Protein AF-A0A9X1U4T5-F1 (afdb_monomer)

Solvent-accessible surface area (backbone atoms only — not comparable to full-atom values): 6642 Å² total; per-residue (Å²): 134,70,92,78,69,82,53,86,67,44,79,46,73,39,97,84,76,41,36,38,39,36,28,44,75,89,68,52,75,47,78,45,58,46,56,65,54,46,66,74,69,59,74,65,66,50,78,44,79,68,87,74,51,36,32,42,37,31,44,66,88,70,50,74,46,81,48,77,53,73,81,68,84,46,80,69,42,76,48,71,40,96,83,76,42,36,40,36,35,24,38,74,88,66,52,74,49,78,45,61,47,62,73,66,72,79,107

Structure (mmCIF, N/CA/C/O backbone):
data_AF-A0A9X1U4T5-F1
#
_entry.id   AF-A0A9X1U4T5-F1
#
loop_
_atom_site.group_PDB
_atom_site.id
_atom_site.type_symbol
_atom_site.label_atom_id
_atom_site.label_alt_id
_atom_site.label_comp_id
_atom_site.label_asym_id
_atom_site.label_entity_id
_atom_site.label_seq_id
_atom_site.pdbx_PDB_ins_code
_atom_site.Cartn_x
_atom_site.Cartn_y
_atom_site.Cartn_z
_atom_site.occupancy
_atom_site.B_iso_or_equiv
_atom_site.auth_seq_id
_atom_site.au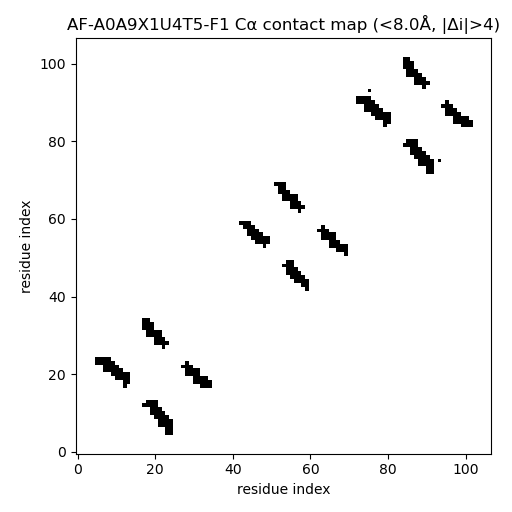th_comp_id
_atom_site.auth_asym_id
_atom_site.auth_atom_id
_atom_site.pdbx_PDB_model_num
ATOM 1 N N . ASP A 1 1 ? 30.367 -25.891 -39.481 1.00 64.75 1 ASP A N 1
ATOM 2 C CA . ASP A 1 1 ? 30.635 -24.466 -39.680 1.00 64.75 1 ASP A CA 1
ATOM 3 C C . ASP A 1 1 ? 30.416 -23.796 -38.338 1.00 64.75 1 ASP A C 1
ATOM 5 O O . ASP A 1 1 ? 29.339 -23.968 -37.783 1.00 64.75 1 ASP A O 1
ATOM 9 N N . ILE A 1 2 ? 31.467 -23.220 -37.755 1.00 61.97 2 ILE A N 1
ATOM 10 C CA . ILE A 1 2 ? 31.400 -22.562 -36.438 1.00 61.97 2 ILE A CA 1
ATOM 11 C C . ILE A 1 2 ? 31.293 -21.039 -36.568 1.00 61.97 2 ILE A C 1
ATOM 13 O O . ILE A 1 2 ? 31.261 -20.347 -35.561 1.00 61.97 2 ILE A O 1
ATOM 17 N N . SER A 1 3 ? 31.224 -20.532 -37.802 1.00 64.25 3 SER A N 1
ATOM 18 C CA . SER A 1 3 ? 31.195 -19.103 -38.135 1.00 64.25 3 SER A CA 1
ATOM 19 C C . SER A 1 3 ? 29.920 -18.388 -37.676 1.00 64.25 3 SER A C 1
ATOM 21 O O . SER A 1 3 ? 29.817 -17.182 -37.836 1.00 64.25 3 SER A O 1
ATOM 23 N N . ASN A 1 4 ? 28.964 -19.134 -37.113 1.00 63.94 4 ASN A N 1
ATOM 24 C CA . ASN A 1 4 ? 27.687 -18.636 -36.602 1.00 63.94 4 ASN A CA 1
ATOM 25 C C . ASN A 1 4 ? 27.595 -18.779 -35.069 1.00 63.94 4 ASN A C 1
ATOM 27 O O . ASN A 1 4 ? 26.504 -18.708 -34.507 1.00 63.94 4 ASN A O 1
ATOM 31 N N . LEU A 1 5 ? 28.702 -19.111 -34.397 1.00 67.62 5 LEU A N 1
ATOM 32 C CA . LEU A 1 5 ? 28.781 -19.049 -32.941 1.00 67.62 5 LEU A CA 1
ATOM 33 C C . LEU A 1 5 ? 29.181 -17.625 -32.558 1.00 67.62 5 LEU A C 1
ATOM 35 O O . LEU A 1 5 ? 30.368 -17.313 -32.494 1.00 67.62 5 LEU A O 1
ATOM 39 N N . GLU A 1 6 ? 28.170 -16.793 -32.333 1.00 65.44 6 GLU A N 1
ATOM 40 C CA . GLU A 1 6 ? 28.310 -15.442 -31.787 1.00 65.44 6 GLU A CA 1
ATOM 41 C C . GLU A 1 6 ? 28.792 -15.519 -30.329 1.00 65.44 6 GLU A C 1
ATOM 43 O O . GLU A 1 6 ? 28.381 -16.408 -29.567 1.00 65.44 6 GLU A O 1
ATOM 48 N N . THR A 1 7 ? 29.693 -14.623 -29.921 1.00 71.19 7 THR A N 1
ATOM 49 C CA . THR A 1 7 ? 30.234 -14.601 -28.552 1.00 71.19 7 THR A CA 1
ATOM 50 C C . THR A 1 7 ? 30.051 -13.229 -27.930 1.00 71.19 7 THR A C 1
ATOM 52 O O . THR A 1 7 ? 30.496 -12.229 -28.478 1.00 71.19 7 THR A O 1
ATOM 55 N N . LEU A 1 8 ? 29.472 -13.188 -26.730 1.00 68.06 8 LEU A N 1
ATOM 56 C CA . LEU A 1 8 ? 29.326 -11.958 -25.957 1.00 68.06 8 LEU A CA 1
ATOM 57 C C . LEU A 1 8 ? 30.702 -11.359 -25.613 1.00 68.06 8 LEU A C 1
ATOM 59 O O . LEU A 1 8 ? 31.449 -11.946 -24.828 1.00 68.06 8 LEU A O 1
ATOM 63 N N . THR A 1 9 ? 31.011 -10.180 -26.159 1.00 75.69 9 THR A N 1
ATOM 64 C CA . THR A 1 9 ? 32.309 -9.515 -25.952 1.00 75.69 9 THR A CA 1
ATOM 65 C C . THR A 1 9 ? 32.301 -8.631 -24.703 1.00 75.69 9 THR A C 1
ATOM 67 O O . THR A 1 9 ? 33.306 -8.568 -23.990 1.00 75.69 9 THR A O 1
ATOM 70 N N . PHE A 1 10 ? 31.169 -7.993 -24.378 1.00 81.25 10 PHE A N 1
ATOM 71 C CA . PHE A 1 10 ? 31.027 -7.184 -23.164 1.00 81.25 10 PHE A CA 1
ATOM 72 C C . PHE A 1 10 ? 29.557 -7.029 -22.741 1.00 81.25 10 PHE A C 1
ATOM 74 O O . PHE A 1 10 ? 28.695 -6.759 -23.573 1.00 81.25 10 PHE A O 1
ATOM 81 N N . LEU A 1 11 ? 29.272 -7.182 -21.444 1.00 92.38 11 LEU A N 1
ATOM 82 C CA . LEU A 1 11 ? 27.982 -6.852 -20.829 1.00 92.38 11 LEU A CA 1
ATOM 83 C C . LEU A 1 11 ? 28.246 -6.102 -19.527 1.00 92.38 11 LEU A C 1
ATOM 85 O O . LEU A 1 11 ? 28.848 -6.666 -18.609 1.00 92.38 11 LEU A O 1
ATOM 89 N N . ALA A 1 12 ? 27.806 -4.851 -19.436 1.00 93.12 12 ALA A N 1
ATOM 90 C CA . ALA A 1 12 ? 27.990 -4.049 -18.233 1.00 93.12 12 ALA A CA 1
ATOM 91 C C . ALA A 1 12 ? 26.818 -3.110 -17.980 1.00 93.12 12 ALA A C 1
ATOM 93 O O . ALA A 1 12 ? 26.154 -2.635 -18.899 1.00 93.12 12 ALA A O 1
ATOM 94 N N . LEU A 1 13 ? 26.591 -2.827 -16.699 1.00 94.50 13 LEU A N 1
ATOM 95 C CA . LEU A 1 13 ? 25.708 -1.749 -16.285 1.00 94.50 13 LEU A CA 1
ATOM 96 C C . LEU A 1 13 ? 26.416 -0.417 -16.539 1.00 94.50 13 LEU A C 1
ATOM 98 O O . LEU A 1 13 ? 27.556 -0.228 -16.102 1.00 94.50 13 LEU A O 1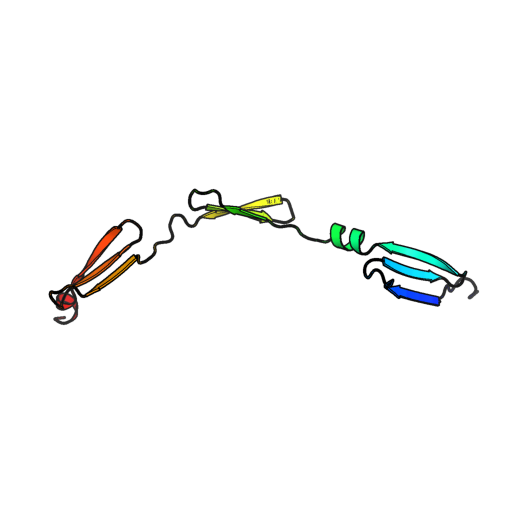
ATOM 102 N N . ASN A 1 14 ? 25.736 0.500 -17.218 1.00 92.56 14 ASN A N 1
ATOM 103 C CA . ASN A 1 14 ? 26.246 1.841 -17.439 1.00 92.56 14 ASN A CA 1
ATOM 104 C C . ASN A 1 14 ? 26.428 2.598 -16.116 1.00 92.56 14 ASN A C 1
ATOM 106 O O . ASN A 1 14 ? 25.734 2.328 -15.131 1.00 92.56 14 ASN A O 1
ATOM 110 N N . PRO A 1 15 ? 27.306 3.617 -16.083 1.00 94.81 15 PRO A N 1
ATOM 111 C CA . PRO A 1 15 ? 27.470 4.481 -14.913 1.00 94.81 15 PRO A CA 1
ATOM 112 C C . PRO A 1 15 ? 26.191 5.216 -14.483 1.00 94.81 15 PRO A C 1
ATOM 114 O O . PRO A 1 15 ? 26.127 5.716 -13.362 1.00 94.81 15 PRO A O 1
ATOM 117 N N . ASP A 1 16 ? 25.186 5.292 -15.362 1.00 92.19 16 ASP A N 1
ATOM 118 C CA . ASP A 1 16 ? 23.857 5.824 -15.052 1.00 92.19 16 ASP A CA 1
ATOM 119 C C . ASP A 1 16 ? 23.051 4.932 -14.086 1.00 92.19 16 ASP A C 1
ATOM 121 O O . ASP A 1 16 ? 22.057 5.388 -13.521 1.00 92.19 16 ASP A O 1
ATOM 125 N N . GLY A 1 17 ? 23.478 3.680 -13.882 1.00 90.69 17 GLY A N 1
ATOM 126 C CA . GLY A 1 17 ? 22.830 2.696 -13.019 1.00 90.69 17 GLY A CA 1
ATOM 127 C C . GLY A 1 17 ? 21.475 2.193 -13.525 1.00 90.69 17 GLY A C 1
ATOM 128 O O . GLY A 1 17 ? 20.783 1.503 -12.780 1.00 90.69 17 GLY A O 1
ATOM 129 N N . ARG A 1 18 ? 21.074 2.537 -14.753 1.00 94.12 18 ARG A N 1
ATOM 130 C CA . ARG A 1 18 ? 19.739 2.257 -15.310 1.00 94.12 18 ARG A CA 1
ATOM 131 C C . ARG A 1 18 ? 19.782 1.558 -16.658 1.00 94.12 18 ARG A C 1
ATOM 133 O O . ARG A 1 18 ? 18.808 0.911 -17.014 1.00 94.12 18 ARG A O 1
ATOM 140 N N . THR A 1 19 ? 20.884 1.645 -17.387 1.00 95.56 19 THR A N 1
ATOM 141 C CA . THR A 1 19 ? 20.990 1.049 -18.718 1.00 95.56 19 THR A CA 1
ATOM 142 C C . THR A 1 19 ? 22.006 -0.080 -18.695 1.00 95.56 19 THR A C 1
ATOM 144 O O . THR A 1 19 ? 23.140 0.106 -18.260 1.00 95.56 19 THR A O 1
ATOM 147 N N . LEU A 1 20 ? 21.623 -1.261 -19.169 1.00 94.75 20 LEU A N 1
ATOM 148 C CA . LEU A 1 20 ? 22.568 -2.338 -19.434 1.00 94.75 20 LEU A CA 1
ATOM 149 C C . LEU A 1 20 ? 23.042 -2.223 -20.885 1.00 94.75 20 LEU A C 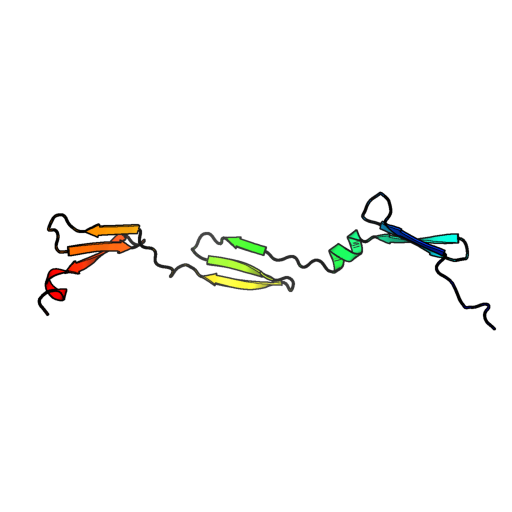1
ATOM 151 O O . LEU A 1 20 ? 22.219 -2.156 -21.797 1.00 94.75 20 LEU A O 1
ATOM 155 N N . GLU A 1 21 ? 24.353 -2.201 -21.103 1.00 94.44 21 GLU A N 1
ATOM 156 C CA . GLU A 1 21 ? 24.947 -2.210 -22.439 1.00 94.44 21 GLU A CA 1
ATOM 157 C C . GLU A 1 21 ? 25.563 -3.569 -22.740 1.00 94.44 21 GLU A C 1
ATOM 159 O O . GLU A 1 21 ? 26.414 -4.079 -22.006 1.00 94.44 21 GLU A O 1
ATOM 164 N N . TYR A 1 22 ? 25.111 -4.139 -23.849 1.00 91.75 22 TYR A N 1
ATOM 165 C CA . TYR A 1 22 ? 25.666 -5.317 -24.491 1.00 91.75 22 TYR A CA 1
ATOM 166 C C . TYR A 1 22 ? 26.469 -4.865 -25.711 1.00 91.75 22 TYR A C 1
ATOM 168 O O . TYR A 1 22 ? 25.944 -4.127 -26.537 1.00 91.75 22 TYR A O 1
ATOM 176 N N . THR A 1 23 ? 27.715 -5.315 -25.843 1.00 91.19 23 THR A N 1
ATOM 177 C CA . THR A 1 23 ? 28.497 -5.197 -27.081 1.00 91.19 23 THR A CA 1
ATOM 178 C C . THR A 1 23 ? 28.748 -6.583 -27.668 1.00 91.19 23 THR A C 1
ATOM 180 O O . THR A 1 23 ? 29.319 -7.451 -26.990 1.00 91.19 23 THR A O 1
ATOM 183 N N . ASP A 1 24 ? 28.308 -6.790 -28.908 1.00 89.94 24 ASP A N 1
ATOM 184 C CA . ASP A 1 24 ? 28.524 -8.032 -29.657 1.00 89.94 24 ASP A CA 1
ATOM 185 C C . ASP A 1 24 ? 29.967 -8.161 -30.181 1.00 89.94 24 ASP A C 1
ATOM 187 O O . ASP A 1 24 ? 30.829 -7.314 -29.925 1.00 89.94 24 ASP A O 1
ATOM 191 N N . GLU A 1 25 ? 30.276 -9.266 -30.857 1.00 86.25 25 GLU A N 1
ATOM 192 C CA . GLU A 1 25 ? 31.582 -9.505 -31.483 1.00 86.25 25 GLU A CA 1
ATOM 193 C C . GLU A 1 25 ? 31.893 -8.597 -32.681 1.00 86.25 25 GLU A C 1
ATOM 195 O O . GLU A 1 25 ? 33.069 -8.427 -33.016 1.00 86.25 25 GLU A O 1
ATOM 200 N N . ASP A 1 26 ? 30.876 -7.981 -33.284 1.00 88.12 26 ASP A N 1
ATOM 201 C CA . ASP A 1 26 ? 31.014 -7.007 -34.369 1.00 88.12 26 ASP A CA 1
ATOM 202 C C . ASP A 1 26 ? 31.215 -5.573 -33.833 1.00 88.12 26 ASP A C 1
ATOM 204 O O . ASP A 1 26 ? 31.483 -4.637 -34.596 1.00 88.12 26 ASP A O 1
ATOM 208 N N . GLY A 1 27 ? 31.146 -5.390 -32.509 1.00 88.44 27 GLY A N 1
ATOM 209 C CA . GLY A 1 27 ? 31.312 -4.110 -31.825 1.00 88.44 27 GLY A CA 1
ATOM 210 C C . GLY A 1 27 ? 30.045 -3.253 -31.789 1.00 88.44 27 GLY A C 1
ATOM 211 O O . GLY A 1 27 ? 30.125 -2.066 -31.457 1.00 88.44 27 GLY A O 1
ATOM 212 N N . VAL A 1 28 ? 28.882 -3.811 -32.128 1.00 90.69 28 VAL A N 1
ATOM 213 C CA . VAL A 1 28 ? 27.591 -3.122 -32.055 1.00 90.69 28 VAL A CA 1
ATOM 214 C C . VAL A 1 28 ? 27.104 -3.111 -30.612 1.00 90.69 28 VAL A C 1
ATOM 216 O O . VAL A 1 28 ? 27.092 -4.132 -29.927 1.00 90.69 28 VAL A O 1
ATOM 219 N N . VAL A 1 29 ? 26.676 -1.935 -30.147 1.00 91.88 29 VAL A N 1
ATOM 220 C CA . VAL A 1 29 ? 26.125 -1.756 -28.801 1.00 91.88 29 VAL A CA 1
ATOM 221 C C . VAL A 1 29 ? 24.603 -1.848 -28.842 1.00 91.88 29 VAL A C 1
ATOM 223 O O . VAL A 1 29 ? 23.946 -1.093 -29.558 1.00 91.88 29 VAL A O 1
ATOM 226 N N . THR A 1 30 ? 24.044 -2.735 -28.024 1.00 92.31 30 THR A N 1
ATOM 227 C CA . THR A 1 30 ? 22.617 -2.774 -27.700 1.00 92.31 30 THR A CA 1
ATOM 228 C C . THR A 1 30 ? 22.412 -2.268 -26.281 1.00 92.31 30 THR A C 1
ATOM 230 O O . THR A 1 30 ? 22.996 -2.792 -25.331 1.00 92.31 30 THR A O 1
ATOM 233 N N . SER A 1 31 ? 21.544 -1.272 -26.134 1.00 94.38 31 SER A N 1
ATOM 234 C CA . SER A 1 31 ? 21.148 -0.732 -24.837 1.00 94.38 31 SER A CA 1
ATOM 235 C C . SER A 1 31 ? 19.819 -1.336 -24.396 1.00 94.38 31 SER A C 1
ATOM 237 O O . SER A 1 31 ? 18.847 -1.347 -25.152 1.00 94.38 31 SER A O 1
ATOM 239 N N . ILE A 1 32 ? 19.770 -1.804 -23.155 1.00 92.88 32 ILE A N 1
ATOM 240 C CA . ILE A 1 32 ? 18.562 -2.287 -22.491 1.00 92.88 32 ILE A CA 1
ATOM 241 C C . ILE A 1 32 ? 18.270 -1.320 -21.346 1.00 92.88 32 ILE A C 1
ATOM 243 O O . ILE A 1 32 ? 19.020 -1.257 -20.372 1.00 92.88 32 ILE A O 1
ATOM 247 N N . ASP A 1 33 ? 17.188 -0.555 -21.470 1.00 94.81 33 ASP A N 1
ATOM 248 C CA . ASP A 1 33 ? 16.719 0.342 -20.412 1.00 94.81 33 ASP A CA 1
ATOM 249 C C . ASP A 1 33 ? 16.063 -0.479 -19.295 1.00 94.81 33 ASP A C 1
ATOM 251 O O . ASP A 1 33 ? 14.948 -0.986 -19.444 1.00 94.81 33 ASP A O 1
ATOM 255 N N . LEU A 1 34 ? 16.760 -0.625 -18.168 1.00 94.00 34 LEU A N 1
ATOM 256 C CA . LEU A 1 34 ? 16.245 -1.348 -17.010 1.00 94.00 34 LEU A CA 1
ATOM 257 C C . LEU A 1 34 ? 15.112 -0.586 -16.325 1.00 94.00 34 LEU A C 1
ATOM 259 O O . LEU A 1 34 ? 14.326 -1.220 -15.636 1.00 94.00 34 LEU A O 1
ATOM 263 N N . GLY A 1 35 ? 14.988 0.732 -16.519 1.00 92.25 35 GLY A N 1
ATOM 264 C CA . GLY A 1 35 ? 13.843 1.501 -16.032 1.00 92.25 35 GLY A CA 1
ATOM 265 C C . GLY A 1 35 ? 12.551 1.025 -16.682 1.00 92.25 35 GLY A C 1
ATOM 266 O O . GLY A 1 35 ? 11.630 0.636 -15.981 1.00 92.25 35 GLY A O 1
ATOM 267 N N . ALA A 1 36 ? 12.529 0.935 -18.012 1.00 90.75 36 ALA A N 1
ATOM 268 C CA . ALA A 1 36 ? 11.373 0.410 -18.737 1.00 90.75 36 ALA A CA 1
ATOM 269 C C . ALA A 1 36 ? 11.052 -1.051 -18.370 1.00 90.75 36 ALA A C 1
ATOM 271 O O . ALA A 1 36 ? 9.886 -1.437 -18.330 1.00 90.75 36 ALA A O 1
ATOM 272 N N . VAL A 1 37 ? 12.076 -1.868 -18.094 1.00 90.25 37 VAL A N 1
ATOM 273 C CA . VAL A 1 37 ? 11.880 -3.246 -17.616 1.00 90.25 37 VAL A CA 1
ATOM 274 C C . VAL A 1 37 ? 11.271 -3.252 -16.215 1.00 90.25 37 VAL A C 1
ATOM 276 O O . VAL A 1 37 ? 10.300 -3.962 -15.992 1.00 90.25 37 VAL A O 1
ATOM 279 N N . ILE A 1 38 ? 11.815 -2.470 -15.282 1.00 91.62 38 ILE A N 1
ATOM 280 C CA . ILE A 1 38 ? 11.303 -2.370 -13.911 1.00 91.62 38 ILE A CA 1
ATOM 281 C C . ILE A 1 38 ? 9.860 -1.874 -13.931 1.00 91.62 38 ILE A C 1
ATOM 283 O O . ILE A 1 38 ? 9.012 -2.545 -13.365 1.00 91.62 38 ILE A O 1
ATOM 287 N N . ASP A 1 39 ? 9.562 -0.793 -14.651 1.00 89.69 39 ASP A N 1
ATOM 288 C CA . ASP A 1 39 ? 8.209 -0.236 -14.757 1.00 89.69 39 ASP A CA 1
ATOM 289 C C . ASP A 1 39 ? 7.207 -1.260 -15.328 1.00 89.69 39 ASP A C 1
ATOM 291 O O . ASP A 1 39 ? 6.042 -1.278 -14.945 1.00 89.69 39 ASP A O 1
ATOM 295 N N . ALA A 1 40 ? 7.648 -2.143 -16.233 1.00 88.38 40 ALA A N 1
ATOM 296 C CA . ALA A 1 40 ? 6.800 -3.187 -16.811 1.00 88.38 40 ALA A CA 1
ATOM 297 C C . ALA A 1 40 ? 6.480 -4.344 -15.845 1.00 88.38 40 ALA A C 1
ATOM 299 O O . ALA A 1 40 ? 5.551 -5.109 -16.109 1.00 88.38 40 ALA A O 1
ATOM 300 N N . PHE A 1 41 ? 7.250 -4.500 -14.765 1.00 88.38 41 PHE A N 1
ATOM 301 C CA . PHE A 1 41 ? 7.092 -5.578 -13.780 1.00 88.38 41 PHE A CA 1
ATOM 302 C C . PHE A 1 41 ? 6.876 -5.075 -12.347 1.00 88.38 41 PHE A C 1
ATOM 304 O O . PHE A 1 41 ? 6.691 -5.885 -11.438 1.00 88.38 41 PHE A O 1
ATOM 311 N N . GLU A 1 42 ? 6.909 -3.764 -12.124 1.00 88.88 42 GLU A N 1
ATOM 312 C CA . GLU A 1 42 ? 6.569 -3.154 -10.850 1.00 88.88 42 GLU A CA 1
ATOM 313 C C . GLU A 1 42 ? 5.065 -3.301 -10.607 1.00 88.88 42 GLU A C 1
ATOM 315 O O . GLU A 1 42 ? 4.230 -2.963 -11.444 1.00 88.88 42 GLU A O 1
ATOM 320 N N . THR A 1 43 ? 4.713 -3.806 -9.430 1.00 90.19 43 THR A N 1
ATOM 321 C CA . THR A 1 43 ? 3.330 -3.896 -8.966 1.00 90.19 43 THR A CA 1
ATOM 322 C C . THR A 1 43 ? 3.007 -2.658 -8.141 1.00 90.19 43 THR A C 1
ATOM 324 O O . THR A 1 43 ? 3.599 -2.457 -7.077 1.00 90.19 43 THR A O 1
ATOM 327 N N . LEU A 1 44 ? 2.063 -1.834 -8.595 1.00 89.31 44 LEU A N 1
ATOM 328 C CA . LEU A 1 44 ? 1.581 -0.698 -7.816 1.00 89.31 44 LEU A CA 1
ATOM 329 C C . LEU A 1 44 ? 0.315 -1.088 -7.057 1.00 89.31 44 LEU A C 1
ATOM 331 O O . LEU A 1 44 ? -0.708 -1.387 -7.660 1.00 89.31 44 LEU A O 1
ATOM 335 N N . THR A 1 45 ? 0.372 -1.003 -5.733 1.00 95.94 45 THR A N 1
ATOM 336 C CA . THR A 1 45 ? -0.796 -1.172 -4.860 1.00 95.94 45 THR A CA 1
ATOM 337 C C . THR A 1 45 ? -1.090 0.123 -4.117 1.00 95.94 45 THR A C 1
ATOM 339 O O . THR A 1 45 ? -0.168 0.892 -3.833 1.00 95.94 45 THR A O 1
ATOM 342 N N . THR A 1 46 ? -2.344 0.358 -3.737 1.00 97.12 46 THR A N 1
ATOM 343 C CA . THR A 1 46 ? -2.719 1.542 -2.945 1.00 97.12 46 THR A CA 1
ATOM 344 C C . THR A 1 46 ? -3.552 1.173 -1.727 1.00 97.12 46 THR A C 1
ATOM 346 O O . THR A 1 46 ? -4.289 0.192 -1.744 1.00 97.12 46 THR A O 1
ATOM 349 N N . ILE A 1 47 ? -3.435 1.975 -0.668 1.00 98.25 47 ILE A N 1
ATOM 350 C CA . ILE A 1 47 ? -4.353 1.974 0.473 1.00 98.25 47 ILE A CA 1
ATOM 351 C C . ILE A 1 47 ? -4.850 3.406 0.636 1.00 98.25 47 ILE A C 1
ATOM 353 O O . ILE A 1 47 ? -4.047 4.332 0.763 1.00 98.25 47 ILE A O 1
ATOM 357 N N . VAL A 1 48 ? -6.167 3.578 0.614 1.00 98.31 48 VAL A N 1
ATOM 358 C CA . VAL A 1 48 ? -6.836 4.873 0.764 1.00 98.31 48 VAL A CA 1
ATOM 359 C C . VAL A 1 48 ? -7.744 4.823 1.986 1.00 98.31 48 VAL A C 1
ATOM 361 O O . VAL A 1 48 ? -8.516 3.879 2.136 1.00 98.31 48 VAL A O 1
ATOM 364 N N . ASP A 1 49 ? -7.638 5.831 2.850 1.00 97.75 49 ASP A N 1
ATOM 365 C CA . ASP A 1 49 ? -8.578 6.061 3.950 1.00 97.75 49 ASP A CA 1
ATOM 366 C C . ASP A 1 49 ? -9.876 6.665 3.397 1.00 97.75 49 ASP A C 1
ATOM 368 O O . ASP A 1 49 ? -9.844 7.678 2.687 1.00 97.75 49 ASP A O 1
ATOM 372 N N . ASN A 1 50 ? -11.011 6.041 3.708 1.00 97.69 50 ASN A N 1
ATOM 373 C CA . ASN A 1 50 ? -12.328 6.495 3.263 1.00 97.69 50 ASN A CA 1
ATOM 374 C C . ASN A 1 50 ? -12.972 7.498 4.245 1.00 97.69 50 ASN A C 1
ATOM 376 O O . ASN A 1 50 ? -14.040 8.038 3.956 1.00 97.69 50 ASN A O 1
ATOM 380 N N . ASN A 1 51 ? -12.318 7.802 5.374 1.00 96.06 51 ASN A N 1
ATOM 381 C CA . ASN A 1 51 ? -12.782 8.685 6.451 1.00 96.06 51 ASN A CA 1
ATOM 382 C C . ASN A 1 51 ? -14.101 8.245 7.116 1.00 96.06 51 ASN A C 1
ATOM 384 O O . ASN A 1 51 ? -14.811 9.070 7.694 1.00 96.06 51 ASN A O 1
ATOM 388 N N . ASP A 1 52 ? -14.440 6.961 7.034 1.00 94.44 52 ASP A N 1
ATOM 389 C CA . ASP A 1 52 ? -15.666 6.378 7.592 1.00 94.44 52 ASP A CA 1
ATOM 390 C C . ASP A 1 52 ? -15.405 5.114 8.432 1.00 94.44 52 ASP A C 1
ATOM 392 O O . ASP A 1 52 ? -16.329 4.362 8.728 1.00 94.44 52 ASP A O 1
ATOM 396 N N . GLY A 1 53 ? -14.150 4.887 8.835 1.00 93.31 53 GLY A N 1
ATOM 397 C CA . GLY A 1 53 ? -13.745 3.665 9.535 1.00 93.31 53 GLY A CA 1
ATOM 398 C C . GLY A 1 53 ? -13.432 2.500 8.594 1.00 93.31 53 GLY A C 1
ATOM 399 O O . GLY A 1 53 ? -13.244 1.376 9.054 1.00 93.31 53 GLY A O 1
ATOM 400 N N . THR A 1 54 ? -13.338 2.754 7.287 1.00 97.25 54 THR A N 1
ATOM 401 C CA . THR A 1 54 ? -12.882 1.767 6.309 1.00 97.25 54 THR A CA 1
ATOM 402 C C . THR A 1 54 ? -11.680 2.265 5.507 1.00 97.25 54 THR A C 1
ATOM 404 O O . THR A 1 54 ? -11.484 3.465 5.300 1.00 97.25 54 THR A O 1
ATOM 407 N N . PHE A 1 55 ? -10.879 1.320 5.018 1.00 98.25 55 PHE A N 1
ATOM 408 C CA . PHE A 1 55 ? -9.825 1.561 4.037 1.00 98.25 55 PHE A CA 1
ATOM 409 C C . PHE A 1 55 ? -10.115 0.787 2.754 1.00 98.25 55 PHE A C 1
ATOM 411 O O . PHE A 1 55 ? -10.600 -0.346 2.789 1.00 98.25 55 PHE A O 1
ATOM 418 N N . THR A 1 56 ? -9.756 1.366 1.613 1.00 98.44 56 THR A N 1
ATOM 419 C CA . THR A 1 56 ? -9.777 0.676 0.321 1.00 98.44 56 THR A CA 1
ATOM 420 C C . THR A 1 56 ? -8.355 0.285 -0.057 1.00 98.44 56 THR A C 1
ATOM 422 O O . THR A 1 56 ? -7.536 1.153 -0.362 1.00 98.44 56 THR A O 1
ATOM 425 N N . TYR A 1 57 ? -8.063 -1.015 -0.048 1.00 98.31 57 TYR A N 1
ATOM 426 C CA . TYR A 1 57 ? -6.869 -1.569 -0.680 1.00 98.31 57 TYR A CA 1
ATOM 427 C C . TYR A 1 57 ? -7.164 -1.846 -2.157 1.00 98.31 57 TYR A C 1
ATOM 429 O O . TYR A 1 57 ? -8.172 -2.481 -2.464 1.00 98.31 57 TYR A O 1
ATOM 437 N N . THR A 1 58 ? -6.300 -1.378 -3.056 1.00 98.19 58 THR A N 1
ATOM 438 C CA . THR A 1 58 ? -6.331 -1.733 -4.484 1.00 98.19 58 THR A CA 1
ATOM 439 C C . THR A 1 58 ? -5.063 -2.507 -4.822 1.00 98.19 58 THR A C 1
ATOM 441 O O . THR A 1 58 ? -3.964 -1.988 -4.590 1.00 98.19 58 THR A O 1
ATOM 444 N N . ASP A 1 59 ? -5.223 -3.729 -5.327 1.00 96.69 59 ASP A N 1
ATOM 445 C CA . ASP A 1 59 ? -4.128 -4.589 -5.780 1.00 96.69 59 ASP A CA 1
ATOM 446 C C . ASP A 1 59 ? -3.593 -4.170 -7.160 1.00 96.69 59 ASP A C 1
ATOM 448 O O . ASP A 1 59 ? -4.109 -3.254 -7.811 1.00 96.69 59 ASP A O 1
ATOM 452 N N . GLU A 1 60 ? -2.524 -4.831 -7.592 1.00 94.56 60 GLU A N 1
ATOM 453 C CA . GLU A 1 60 ? -1.846 -4.579 -8.863 1.00 94.56 60 GLU A CA 1
ATOM 454 C C . GLU A 1 60 ? -2.682 -4.917 -10.107 1.00 94.56 60 GLU A C 1
ATOM 456 O O . GLU A 1 60 ? -2.409 -4.384 -11.184 1.00 94.56 60 GLU A O 1
ATOM 461 N N . ASP A 1 61 ? -3.721 -5.743 -9.965 1.00 93.75 61 ASP A N 1
ATOM 462 C CA . ASP A 1 61 ? -4.670 -6.091 -11.027 1.00 93.75 61 ASP A CA 1
ATOM 463 C C . ASP A 1 61 ? -5.870 -5.116 -11.065 1.00 93.75 61 ASP A C 1
ATOM 465 O O . ASP A 1 61 ? -6.770 -5.239 -11.905 1.00 93.75 61 ASP A O 1
ATOM 469 N N . GLY A 1 62 ? -5.895 -4.122 -10.168 1.00 94.56 62 GLY A N 1
ATOM 470 C CA . GLY A 1 62 ? -6.991 -3.167 -10.001 1.00 94.56 62 GLY A CA 1
ATOM 471 C C . GLY A 1 62 ? -8.178 -3.715 -9.203 1.00 94.56 62 GLY A C 1
ATOM 472 O O . GLY A 1 62 ? -9.224 -3.063 -9.128 1.00 94.56 62 GLY A O 1
ATOM 473 N N . GLY A 1 63 ? -8.043 -4.902 -8.614 1.00 97.50 63 GLY A N 1
ATOM 474 C CA . GLY A 1 63 ? -8.993 -5.479 -7.678 1.00 97.50 63 GLY A CA 1
ATOM 475 C C . GLY A 1 63 ? -9.019 -4.696 -6.369 1.00 97.50 63 GLY A C 1
ATOM 476 O O . GLY A 1 63 ? -7.996 -4.242 -5.863 1.00 97.50 63 GLY A O 1
ATOM 477 N N . THR A 1 64 ? -10.214 -4.509 -5.810 1.00 98.12 64 THR A N 1
ATOM 478 C CA . THR A 1 64 ? -10.396 -3.740 -4.574 1.00 98.12 64 THR A CA 1
ATOM 479 C C . THR A 1 64 ? -10.813 -4.637 -3.420 1.00 98.12 64 THR A C 1
ATOM 481 O O . THR A 1 64 ? -11.755 -5.421 -3.552 1.00 98.12 64 THR A O 1
ATOM 484 N N . THR A 1 65 ? -10.185 -4.450 -2.263 1.00 98.38 65 THR A N 1
ATOM 485 C CA . THR A 1 65 ? -10.604 -5.035 -0.986 1.00 98.38 65 THR A CA 1
ATOM 486 C C . THR A 1 65 ? -10.941 -3.923 -0.001 1.00 98.38 65 THR A C 1
ATOM 488 O O . THR A 1 65 ? -10.106 -3.064 0.287 1.00 98.38 65 THR A O 1
ATOM 491 N N . THR A 1 66 ? -12.157 -3.951 0.544 1.00 98.25 66 THR A N 1
ATOM 492 C CA . THR A 1 66 ? -12.537 -3.090 1.668 1.00 98.25 66 THR A CA 1
ATOM 493 C C . THR A 1 66 ? -12.039 -3.712 2.964 1.00 98.25 66 THR A C 1
ATOM 495 O O . THR A 1 66 ? -12.381 -4.849 3.290 1.00 98.25 66 THR A O 1
ATOM 498 N N . ILE A 1 67 ? -11.235 -2.956 3.700 1.00 97.69 67 ILE A N 1
ATOM 499 C CA . ILE A 1 67 ? -10.790 -3.284 5.048 1.00 97.69 67 ILE A CA 1
ATOM 500 C C . ILE A 1 67 ? -11.671 -2.473 5.990 1.00 97.69 67 ILE A C 1
ATOM 502 O O . ILE A 1 67 ? -11.526 -1.256 6.088 1.00 97.69 67 ILE A O 1
ATOM 506 N N . ASP A 1 68 ? -12.609 -3.152 6.636 1.00 96.00 68 ASP A N 1
ATOM 507 C CA . ASP A 1 68 ? -13.532 -2.545 7.587 1.00 96.00 68 ASP A CA 1
ATOM 508 C C . ASP A 1 68 ? -12.976 -2.687 9.009 1.00 96.00 68 ASP A C 1
ATOM 510 O O . ASP A 1 68 ? -12.701 -3.802 9.461 1.00 96.00 68 ASP A O 1
ATOM 514 N N . ILE A 1 69 ? -12.768 -1.554 9.682 1.00 92.38 69 ILE A N 1
ATOM 515 C CA . ILE A 1 69 ? -12.335 -1.494 11.083 1.00 92.38 69 ILE A CA 1
ATOM 516 C C . ILE A 1 69 ? -13.380 -0.822 11.976 1.00 92.38 69 ILE A C 1
ATOM 518 O O . ILE A 1 69 ? -13.084 -0.504 13.126 1.00 92.38 69 ILE A O 1
ATOM 522 N N . SER A 1 70 ? -14.601 -0.611 11.478 1.00 86.69 70 SER A N 1
ATOM 523 C CA . SER A 1 70 ? -15.650 0.109 12.203 1.00 86.69 70 SER A CA 1
ATOM 524 C C . SER A 1 70 ? -16.145 -0.632 13.447 1.00 86.69 70 SER A C 1
ATOM 526 O O . SER A 1 70 ? -16.876 -0.060 14.244 1.00 86.69 70 SER A O 1
ATOM 528 N N . ASN A 1 71 ? -15.817 -1.919 13.580 1.00 84.44 71 ASN A N 1
ATOM 529 C CA . ASN A 1 71 ? -16.198 -2.777 14.700 1.00 84.44 71 ASN A CA 1
ATOM 530 C C . ASN A 1 71 ? -15.027 -3.106 15.639 1.00 84.44 71 ASN A C 1
ATOM 532 O O . ASN A 1 71 ? -15.162 -3.991 16.487 1.00 84.44 71 ASN A O 1
ATOM 536 N N . LEU A 1 72 ? -13.860 -2.486 15.444 1.00 86.25 72 LEU A N 1
ATOM 537 C CA . LEU A 1 72 ? -12.742 -2.670 16.357 1.00 86.25 72 LEU A CA 1
ATOM 538 C C . LEU A 1 72 ? -12.980 -1.840 17.613 1.00 86.25 72 LEU A C 1
ATOM 540 O O . LEU A 1 72 ? -12.830 -0.622 17.579 1.00 86.25 72 LEU A O 1
ATOM 544 N N . GLU A 1 73 ? -13.272 -2.522 18.718 1.00 78.31 73 GLU A N 1
ATOM 545 C CA . GLU A 1 73 ? -13.368 -1.865 20.017 1.00 78.31 73 GLU A CA 1
ATOM 546 C C . GLU A 1 73 ? -11.990 -1.617 20.639 1.00 78.31 73 GLU A C 1
ATOM 548 O O . GLU A 1 73 ? -11.068 -2.442 20.554 1.00 78.31 73 GLU A O 1
ATOM 553 N N . THR A 1 74 ? -11.840 -0.476 21.305 1.00 81.38 74 THR A N 1
ATOM 554 C CA . THR A 1 74 ? -10.647 -0.097 22.058 1.00 81.38 74 THR A CA 1
ATOM 555 C C . THR A 1 74 ? -11.006 0.302 23.485 1.00 81.38 74 THR A C 1
ATOM 557 O O . THR A 1 74 ? -11.995 0.970 23.758 1.00 81.38 74 THR A O 1
ATOM 560 N N . LEU A 1 75 ? -10.153 -0.073 24.437 1.00 82.38 75 LEU A N 1
ATOM 561 C CA . LEU A 1 75 ? -10.285 0.378 25.820 1.00 82.38 75 LEU A CA 1
ATOM 562 C C . LEU A 1 75 ? -9.769 1.815 25.943 1.00 82.38 75 LEU A C 1
ATOM 564 O O . LEU A 1 75 ? -8.560 2.048 25.874 1.00 82.38 75 LEU A O 1
ATOM 568 N N . THR A 1 76 ? -10.668 2.766 26.186 1.00 86.50 76 THR A N 1
ATOM 569 C CA . THR A 1 76 ? -10.314 4.172 26.438 1.00 86.50 76 THR A CA 1
ATOM 570 C C . THR A 1 76 ? -9.804 4.366 27.862 1.00 86.50 76 THR A C 1
ATOM 572 O O . THR A 1 76 ? -8.858 5.119 28.105 1.00 86.50 76 THR A O 1
ATOM 575 N N . PHE A 1 77 ? -10.420 3.687 28.829 1.00 88.94 77 PHE A N 1
ATOM 576 C CA . PHE A 1 77 ? -10.089 3.837 30.242 1.00 88.94 77 PHE A CA 1
ATOM 577 C C . PHE A 1 77 ? -10.249 2.519 30.995 1.00 88.94 77 PHE A C 1
ATOM 579 O O . PHE A 1 77 ? -11.153 1.743 30.704 1.00 88.94 77 PHE A O 1
ATOM 586 N N . LEU A 1 78 ? -9.383 2.284 31.981 1.00 94.12 78 LEU A N 1
ATOM 587 C CA . LEU A 1 78 ? -9.485 1.175 32.926 1.00 94.12 78 LEU A CA 1
ATOM 588 C C . LEU A 1 78 ? -9.003 1.655 34.294 1.00 94.12 78 LEU A C 1
ATOM 590 O O . LEU A 1 78 ? -7.838 2.035 34.442 1.00 94.12 78 LEU A O 1
ATOM 594 N N . ALA A 1 79 ? -9.870 1.612 35.301 1.00 94.19 79 ALA A N 1
ATOM 595 C CA . ALA A 1 79 ? -9.491 1.939 36.668 1.00 94.19 79 ALA A CA 1
ATOM 596 C C . ALA A 1 79 ? -10.285 1.149 37.702 1.00 94.19 79 ALA A C 1
ATOM 598 O O . ALA A 1 79 ? -11.422 0.735 37.486 1.00 94.19 79 ALA A O 1
ATOM 599 N N . LEU A 1 80 ? -9.669 0.980 38.870 1.00 94.44 80 LEU A N 1
ATOM 600 C CA . LEU A 1 80 ? -10.378 0.565 40.069 1.00 94.44 80 LEU A CA 1
ATOM 601 C C . LEU A 1 80 ? -11.126 1.775 40.635 1.00 94.44 80 LEU A C 1
ATOM 603 O O . LEU A 1 80 ? -10.530 2.840 40.822 1.00 94.44 80 LEU A O 1
ATOM 607 N N . ASN A 1 81 ? -12.410 1.600 40.930 1.00 90.31 81 ASN A N 1
ATOM 608 C CA . ASN A 1 81 ? -13.213 2.630 41.565 1.00 90.31 81 ASN A CA 1
ATOM 609 C C . ASN A 1 81 ? -12.657 3.012 42.948 1.00 90.31 81 ASN A C 1
ATOM 611 O O . ASN A 1 81 ? -12.002 2.199 43.611 1.00 90.31 81 ASN A O 1
ATOM 615 N N . PRO A 1 82 ? -12.966 4.223 43.450 1.00 92.94 82 PRO A N 1
ATOM 616 C CA . PRO A 1 82 ? -12.576 4.648 44.797 1.00 92.94 82 PRO A CA 1
ATOM 617 C C . PRO A 1 82 ? -13.095 3.739 45.922 1.00 92.94 82 PRO A C 1
ATOM 619 O O . PRO A 1 82 ? -12.580 3.792 47.037 1.00 92.94 82 PRO A O 1
ATOM 622 N N . ASP A 1 83 ? -14.109 2.914 45.640 1.00 89.31 83 ASP A N 1
ATOM 623 C CA . ASP A 1 83 ? -14.624 1.889 46.551 1.00 89.31 83 ASP A CA 1
ATOM 624 C C . ASP A 1 83 ? -13.648 0.716 46.775 1.00 89.31 83 ASP A C 1
ATOM 626 O O . ASP A 1 83 ? -13.822 -0.057 47.719 1.00 89.31 83 ASP A O 1
ATOM 630 N N . GLY A 1 84 ? -12.618 0.587 45.931 1.00 89.12 84 GLY A N 1
ATOM 631 C CA . GLY A 1 84 ? -11.618 -0.475 45.973 1.00 89.12 84 GLY A CA 1
ATOM 632 C C . GLY A 1 84 ? -12.143 -1.868 45.611 1.00 89.12 84 GLY A C 1
ATOM 633 O O . GLY A 1 84 ? -11.440 -2.849 45.849 1.00 89.12 84 GLY A O 1
ATOM 634 N N . ARG A 1 85 ? -13.366 -1.984 45.082 1.00 91.56 85 ARG A N 1
ATOM 635 C CA . ARG A 1 85 ? -14.056 -3.264 44.838 1.00 91.56 85 ARG A CA 1
ATOM 636 C C . ARG A 1 85 ? -14.582 -3.414 43.421 1.00 91.56 85 ARG A C 1
ATOM 638 O O . ARG A 1 85 ? -14.749 -4.544 42.976 1.00 91.56 85 ARG A O 1
ATOM 645 N N . THR A 1 86 ? -14.806 -2.318 42.712 1.00 93.75 86 THR A N 1
ATOM 646 C CA . THR A 1 86 ? -15.375 -2.356 41.366 1.00 93.75 86 THR A CA 1
ATOM 647 C C . THR A 1 86 ? -14.322 -1.934 40.353 1.00 93.75 86 THR A C 1
ATOM 649 O O . THR A 1 86 ? -13.753 -0.850 40.466 1.00 93.75 86 THR A O 1
ATOM 652 N N . LEU A 1 87 ? -14.046 -2.777 39.362 1.00 94.06 87 LEU A N 1
ATOM 653 C CA . LEU A 1 87 ? -13.239 -2.392 38.208 1.00 94.06 87 LEU A CA 1
ATOM 654 C C . LEU A 1 87 ? -14.167 -1.801 37.148 1.00 94.06 87 LEU A C 1
ATOM 656 O O . LEU A 1 87 ? -15.145 -2.443 36.772 1.00 94.06 87 LEU A O 1
ATOM 660 N N . GLU A 1 88 ? -13.868 -0.602 36.669 1.00 95.19 88 GLU A N 1
ATOM 661 C CA . GLU A 1 88 ? -14.578 0.017 35.553 1.00 95.19 88 GLU A CA 1
ATOM 662 C C . GLU A 1 88 ? -13.649 0.150 34.362 1.00 95.19 88 GLU A C 1
ATOM 664 O O . GLU A 1 88 ? -12.507 0.604 34.492 1.00 95.19 88 GLU A O 1
ATOM 669 N N . TYR A 1 89 ? -14.160 -0.225 33.195 1.00 93.88 89 TYR A N 1
ATOM 670 C CA . TYR A 1 89 ? -13.561 0.177 31.938 1.00 93.88 89 TYR A CA 1
ATOM 671 C C . TYR A 1 89 ? -14.560 0.940 31.086 1.00 93.88 89 TYR A C 1
ATOM 673 O O . TYR A 1 89 ? -15.767 0.723 31.179 1.00 93.88 89 TYR A O 1
ATOM 681 N N . THR A 1 90 ? -14.033 1.847 30.276 1.00 93.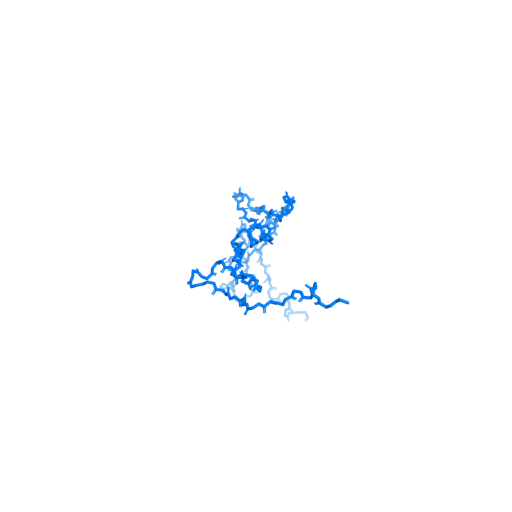31 90 THR A N 1
ATOM 682 C CA . THR A 1 90 ? -14.789 2.623 29.297 1.00 93.31 90 THR A CA 1
ATOM 683 C C . THR A 1 90 ? -14.267 2.266 27.916 1.00 93.31 90 THR A C 1
ATOM 685 O O . THR A 1 90 ? -13.052 2.343 27.702 1.00 93.31 90 THR A O 1
ATOM 688 N N . ASP A 1 91 ? -15.153 1.855 27.017 1.00 91.56 91 ASP A N 1
ATOM 689 C CA . ASP A 1 91 ? -14.821 1.615 25.608 1.00 91.56 91 ASP A CA 1
ATOM 690 C C . ASP A 1 91 ? -14.670 2.938 24.822 1.00 91.56 91 ASP A C 1
ATOM 692 O O . 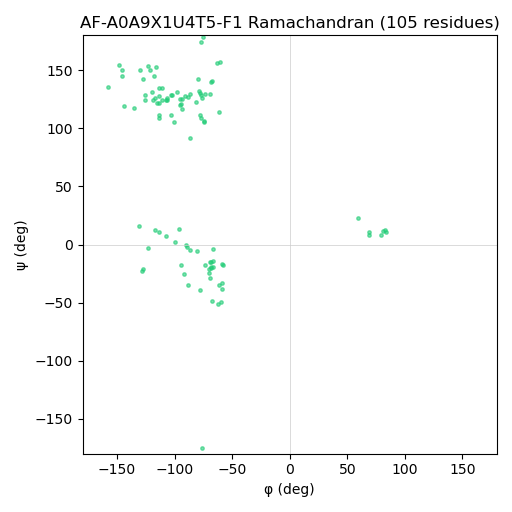ASP A 1 91 ? -14.640 4.034 25.399 1.00 91.56 91 ASP A O 1
ATOM 696 N N . GLU A 1 92 ? -14.468 2.859 23.512 1.00 86.19 92 GLU A N 1
ATOM 697 C CA . GLU A 1 92 ? -14.357 4.000 22.594 1.00 86.19 92 GLU A CA 1
ATOM 698 C C . GLU A 1 92 ? -15.677 4.740 22.367 1.00 86.19 92 GLU A C 1
ATOM 700 O O . GLU A 1 92 ? -15.661 5.940 22.081 1.00 86.19 92 GLU A O 1
ATOM 705 N N . ASP A 1 93 ? -16.803 4.054 22.559 1.00 87.38 93 ASP A N 1
ATOM 706 C CA . ASP A 1 93 ? -18.149 4.622 22.486 1.00 87.38 93 ASP A CA 1
ATOM 707 C C . ASP A 1 93 ? -18.537 5.354 23.785 1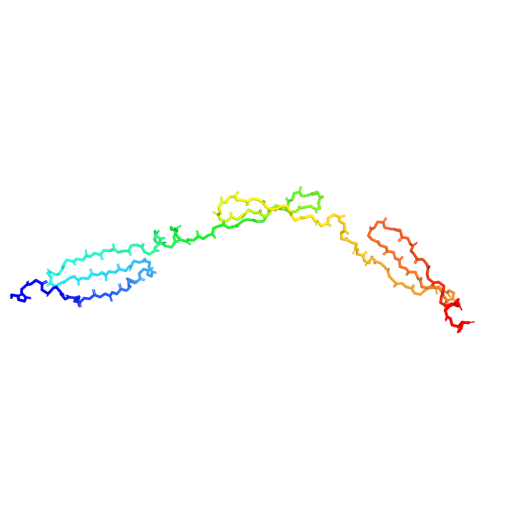.00 87.38 93 ASP A C 1
ATOM 709 O O . ASP A 1 93 ? -19.580 6.015 23.871 1.00 87.38 93 ASP A O 1
ATOM 713 N N . GLY A 1 94 ? -17.679 5.287 24.808 1.00 89.69 94 GLY A N 1
ATOM 714 C CA . GLY A 1 94 ? -17.897 5.914 26.106 1.00 89.69 94 GLY A CA 1
ATOM 715 C C . GLY A 1 94 ? -18.808 5.102 27.028 1.00 89.69 94 GLY A C 1
ATOM 716 O O . GLY A 1 94 ? -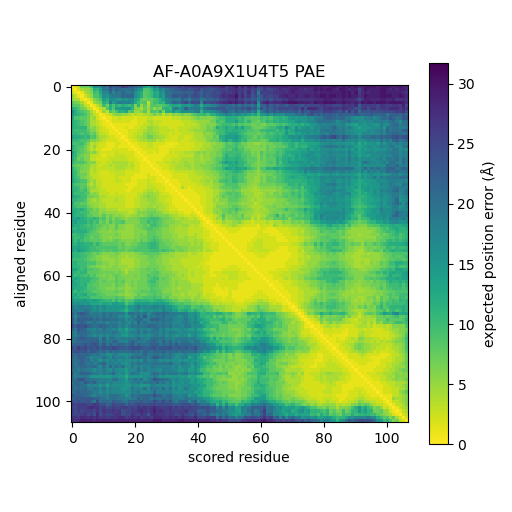19.244 5.622 28.062 1.00 89.69 94 GLY A O 1
ATOM 717 N N . VAL A 1 95 ? -19.114 3.850 26.686 1.00 92.50 95 VAL A N 1
ATOM 718 C CA . VAL A 1 95 ? -19.905 2.951 27.524 1.00 92.50 95 VAL A CA 1
ATOM 719 C C . VAL A 1 95 ? -19.025 2.427 28.648 1.00 92.50 95 VAL A C 1
ATOM 721 O O . VAL A 1 95 ? -17.918 1.930 28.449 1.00 92.50 95 VAL A O 1
ATOM 724 N N . VAL A 1 96 ? -19.532 2.550 29.872 1.00 93.88 96 VAL A N 1
ATOM 725 C CA . VAL A 1 96 ? -18.854 2.053 31.067 1.00 93.88 96 VAL A CA 1
ATOM 726 C C . VAL A 1 96 ? -19.348 0.649 31.379 1.00 93.88 96 VAL A C 1
ATOM 728 O O . VAL A 1 96 ? -20.545 0.434 31.579 1.00 93.88 96 VAL A O 1
ATOM 731 N N . THR A 1 97 ? -18.415 -0.290 31.496 1.00 92.75 97 THR A N 1
ATOM 732 C CA . THR A 1 97 ? -18.672 -1.629 32.021 1.00 92.75 97 THR A CA 1
ATOM 733 C C . THR A 1 97 ? -18.071 -1.759 33.413 1.00 92.75 97 THR A C 1
ATOM 735 O O . THR A 1 97 ? -16.868 -1.573 33.606 1.00 92.75 97 THR A O 1
ATOM 738 N N . SER A 1 98 ? -18.911 -2.126 34.381 1.00 94.12 98 SER A N 1
ATOM 739 C CA . SER A 1 98 ? -18.512 -2.348 35.772 1.00 94.12 98 SER A CA 1
ATOM 740 C C . SER A 1 98 ? -18.402 -3.843 36.072 1.00 94.12 98 SER A C 1
ATOM 742 O O . SER A 1 98 ? -19.339 -4.611 35.849 1.00 94.12 98 SER A O 1
ATOM 744 N N . ILE A 1 99 ? -17.267 -4.252 36.630 1.00 92.44 99 ILE A N 1
ATOM 745 C CA . ILE A 1 99 ? -16.996 -5.609 37.106 1.00 92.44 99 ILE A CA 1
ATOM 746 C C . ILE A 1 99 ? -16.845 -5.542 38.627 1.00 92.44 99 ILE A C 1
ATOM 748 O O . ILE A 1 99 ? -15.853 -5.022 39.141 1.00 92.44 99 ILE A O 1
ATOM 752 N N . ASP A 1 100 ? -17.831 -6.068 39.354 1.00 92.31 100 ASP A N 1
ATOM 753 C CA . ASP A 1 100 ? -17.764 -6.185 40.813 1.00 92.31 100 ASP A CA 1
ATOM 754 C C . ASP A 1 100 ? -16.809 -7.318 41.194 1.00 92.31 100 ASP A C 1
ATOM 756 O O . ASP A 1 100 ? -17.137 -8.499 41.063 1.00 92.31 100 ASP A O 1
ATOM 760 N N . LEU A 1 101 ? -15.620 -6.961 41.679 1.00 89.12 101 LEU A N 1
ATOM 761 C CA . LEU A 1 101 ? -14.619 -7.931 42.110 1.00 89.12 101 LEU A CA 1
ATOM 762 C C . LEU A 1 101 ? -15.068 -8.650 43.385 1.00 89.12 101 LEU A C 1
ATOM 764 O O . LEU A 1 101 ? -14.717 -9.807 43.579 1.00 89.12 101 LEU A O 1
ATOM 768 N N . GLY A 1 102 ? -15.881 -8.018 44.235 1.00 84.06 102 GLY A N 1
ATOM 769 C CA . GLY A 1 102 ? -16.407 -8.625 45.457 1.00 84.06 102 GLY A CA 1
ATOM 770 C C . GLY A 1 102 ? -17.213 -9.894 45.192 1.00 84.06 102 GLY A C 1
ATOM 771 O O . GLY A 1 102 ? -17.066 -10.864 45.930 1.00 84.06 102 GLY A O 1
ATOM 772 N N . ALA A 1 103 ? -17.995 -9.915 44.114 1.00 80.38 103 ALA A N 1
ATOM 773 C CA . ALA A 1 103 ? -18.773 -11.082 43.701 1.00 80.38 103 ALA A CA 1
ATOM 774 C C . ALA A 1 103 ? -17.908 -12.260 43.209 1.00 80.38 103 ALA A C 1
ATOM 776 O O . ALA A 1 103 ? -18.375 -13.395 43.193 1.00 80.38 103 ALA A O 1
ATOM 777 N N . VAL A 1 104 ? -16.657 -12.005 42.811 1.00 73.06 104 VAL A N 1
ATOM 778 C CA . VAL A 1 104 ? -15.736 -13.023 42.272 1.00 73.06 104 VAL A CA 1
ATOM 779 C C . VAL A 1 104 ? -14.877 -13.659 43.370 1.00 73.06 104 VAL A C 1
ATOM 781 O O . VAL A 1 104 ? -14.406 -14.779 43.205 1.00 73.06 104 VAL A O 1
ATOM 784 N N . ILE A 1 105 ? -14.653 -12.950 44.482 1.00 74.06 105 ILE A N 1
ATOM 785 C CA . ILE A 1 105 ? -13.753 -13.384 45.567 1.00 74.06 105 ILE A CA 1
ATOM 786 C C . ILE A 1 105 ? -14.517 -14.124 46.685 1.00 74.06 105 ILE A C 1
ATOM 788 O O . ILE A 1 105 ? -13.901 -14.827 47.479 1.00 74.06 105 ILE A O 1
ATOM 792 N N . ASP A 1 106 ? -15.846 -13.983 46.742 1.00 68.44 106 ASP A N 1
ATOM 793 C CA . ASP A 1 106 ? -16.727 -14.631 47.735 1.00 68.44 106 ASP A CA 1
ATOM 794 C C . ASP A 1 106 ? -17.371 -15.944 47.217 1.00 68.4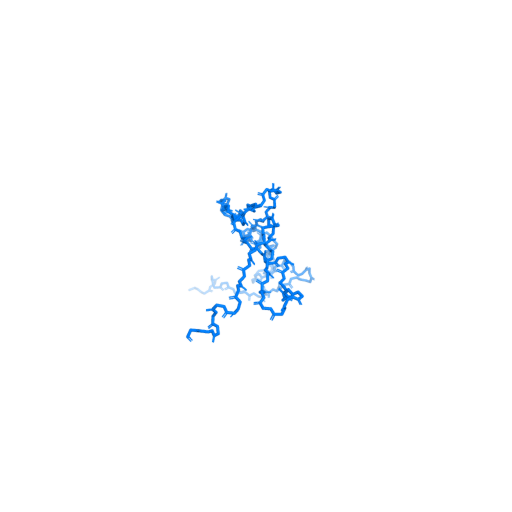4 106 ASP A C 1
ATOM 796 O O . ASP A 1 106 ? -18.318 -16.452 47.823 1.00 68.44 106 ASP A O 1
ATOM 800 N N . ALA A 1 107 ? -16.875 -16.485 46.091 1.00 54.84 107 ALA A N 1
ATOM 801 C CA . ALA A 1 107 ? -17.314 -17.738 45.457 1.00 54.84 107 ALA A CA 1
ATOM 802 C C . ALA A 1 107 ? -16.336 -18.904 45.685 1.00 54.84 107 ALA A C 1
ATOM 804 O O . ALA A 1 107 ? -15.105 -18.674 45.656 1.00 54.84 107 ALA A O 1
#

Sequence (107 aa):
DISNLETLTFLALNPDGRTLEYTDEDGVVTSIDLGAVIDAFETLTTIVDNNDGTFTYTDEDGGTTTIDISNLETLTFLALNPDGRTLEY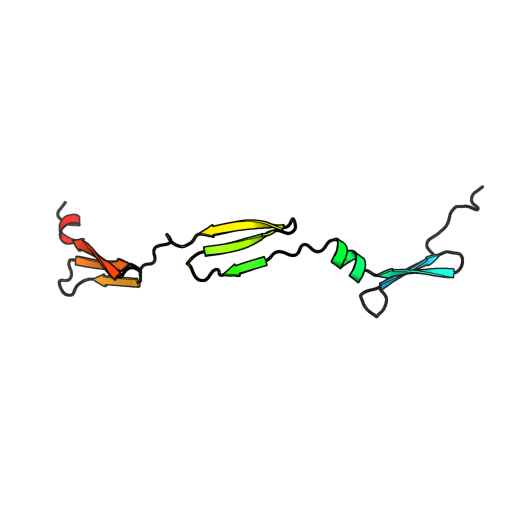TDEDGVVTSIDLGAVIDA

Organism: NCBI:txid2874475

Nearest PDB structures (foldseek):
  5k19-assembly1_A  TM=3.886E-01  e=2.618E-01  Homo sapiens
  5k19-assembly2_B  TM=3.915E-01  e=2.763E-01  Homo sapiens
  5k19-assembly3_C  TM=2.902E-01  e=1.796E-01  Homo sapiens
  8bbg-assembly1_E  TM=2.819E-01  e=1.702E-01  Homo sapiens
  4l9o-assembly1_A  TM=2.646E-01  e=7.686E-01  Komagataella pastoris

pLDDT: mean 89.11, std 9.33, range [54.84, 98.44]

Secondary structure (DSSP, 8-state):
--TT-----EEEE-TTSSEEEEE-TT--EEEEEHHHHHHHHPPP-EEEE-SSSEEEEE-TTS-EEEEE-TT-----EEEE-TTSSEEEEE-TT--EEEEESHHHH--

Radius of gyration: 32.56 Å; Cα contacts (8 Å, |Δi|>4): 155; chains: 1; bounding box: 52×33×87 Å

Foldseek 3Di:
DCPPVKDFPDWDQDPVNFWIWTQTPVRDIDIDGNVVVCVVVDWDWDWADPVPQWIWIATSVRDIDIDHRVPPKDWPDWDQDPVNFWIWTAIPVRDIDIDGNVVVVVD

InterPro domains:
  IPR011044 Quinoprotein amine dehydrogenase, beta chain-like [SSF50969] (9-101)

Mean predicted aligned error: 10.33 Å